Protein AF-A0A328R8P9-F1 (afdb_monomer_lite)

Radius of gyration: 16.21 Å; chains: 1; bounding box: 30×46×38 Å

Foldseek 3Di:
DDDDPPPPPPCPPPPPPPDDPPQFDWFFAQDPNDTDIDGLVNLLVVLLVVLVVCVVVVVDPDSPVSSVVSSVVVSVVRNVRD

pLDDT: mean 76.79, std 18.83, range [41.31, 95.19]

Secondary structure (DSSP, 8-state):
--------------------TTS--EEEEEETTEEEEEEHHHHHHHHHHHHHHHHHTTS-S-HHHHHHHHHHHHHHHHHHT-

Sequence (82 aa):
MEIRKFNRRADFSDFDDQSPLSEVASVLVNFKKKKVKVTKSKVKQMAMGIASIAHSLGETNDEENYAEEVAEDLFEALKLLK

Structure (mmCIF, N/CA/C/O backbone):
data_AF-A0A328R8P9-F1
#
_entry.id   AF-A0A328R8P9-F1
#
loop_
_atom_site.group_PDB
_atom_site.id
_atom_site.type_symbol
_atom_site.label_atom_id
_atom_site.label_alt_id
_atom_site.label_comp_id
_atom_site.label_asym_id
_atom_site.label_entity_id
_atom_site.label_seq_id
_atom_site.pdbx_PDB_ins_code
_atom_site.Cartn_x
_atom_site.Cartn_y
_atom_site.Cartn_z
_atom_site.occupancy
_atom_site.B_iso_or_equiv
_atom_site.auth_seq_id
_atom_site.auth_comp_id
_atom_site.auth_asym_id
_atom_site.auth_atom_id
_atom_site.pdbx_PDB_model_num
ATOM 1 N N . MET A 1 1 ? -14.269 -36.462 -19.777 1.00 41.34 1 MET A N 1
ATOM 2 C CA . MET A 1 1 ? -13.497 -35.204 -19.866 1.00 41.34 1 MET A CA 1
ATOM 3 C C . MET A 1 1 ? -13.862 -34.392 -18.630 1.00 41.34 1 MET A C 1
ATOM 5 O O . MET A 1 1 ? -14.906 -33.759 -18.613 1.00 41.34 1 MET A O 1
ATOM 9 N N . GLU A 1 2 ? -13.118 -34.552 -17.534 1.00 41.56 2 GLU A N 1
ATOM 10 C CA . GLU A 1 2 ? -13.449 -33.922 -16.247 1.00 41.56 2 GLU A CA 1
ATOM 11 C C . GLU A 1 2 ? -12.703 -32.595 -16.100 1.00 41.56 2 GLU A C 1
ATOM 13 O O . GLU A 1 2 ? -11.473 -32.554 -16.111 1.00 41.56 2 GLU A O 1
ATOM 18 N N . ILE A 1 3 ? -13.452 -31.500 -15.965 1.00 53.06 3 ILE A N 1
ATOM 19 C CA . ILE A 1 3 ? -12.900 -30.162 -15.748 1.00 53.06 3 ILE A CA 1
ATOM 20 C C . ILE A 1 3 ? -12.710 -29.983 -14.239 1.00 53.06 3 ILE A C 1
ATOM 22 O O . ILE A 1 3 ? -13.673 -29.809 -13.488 1.00 53.06 3 ILE A O 1
ATOM 26 N N . ARG A 1 4 ? -11.456 -30.055 -13.781 1.00 48.44 4 ARG A N 1
ATOM 27 C CA . ARG A 1 4 ? -11.078 -29.803 -12.383 1.00 48.44 4 ARG A CA 1
ATOM 28 C C . ARG A 1 4 ? -11.285 -28.319 -12.062 1.00 48.44 4 ARG A C 1
ATOM 30 O O . ARG A 1 4 ? -10.684 -27.452 -12.690 1.00 48.44 4 ARG A O 1
ATOM 37 N N . LYS A 1 5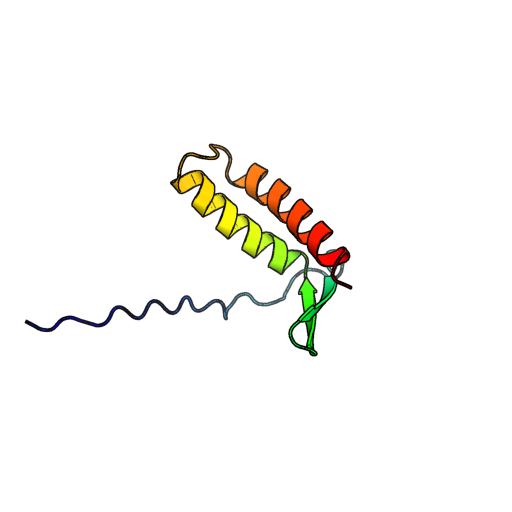 ? -12.135 -28.030 -11.074 1.00 53.12 5 LYS A N 1
ATOM 38 C CA . LYS A 1 5 ? -12.361 -26.681 -10.536 1.00 53.12 5 LYS A CA 1
ATOM 39 C C . LYS A 1 5 ? -11.075 -26.181 -9.872 1.00 53.12 5 LYS A C 1
ATOM 41 O O . LYS A 1 5 ? -10.676 -26.686 -8.827 1.00 53.12 5 LYS A O 1
ATOM 46 N N . PHE A 1 6 ? -10.434 -25.196 -10.490 1.00 45.31 6 PHE A N 1
ATOM 47 C CA . PHE A 1 6 ? -9.236 -24.540 -9.974 1.00 45.31 6 PHE A CA 1
ATOM 48 C C . PHE A 1 6 ? -9.643 -23.552 -8.868 1.00 45.31 6 PHE A C 1
ATOM 50 O O . PHE A 1 6 ? -9.977 -22.400 -9.132 1.00 45.31 6 PHE A O 1
ATOM 57 N N . ASN A 1 7 ? -9.687 -24.020 -7.621 1.00 47.25 7 ASN A N 1
ATOM 58 C CA . ASN A 1 7 ? -9.991 -23.189 -6.458 1.00 47.25 7 ASN A CA 1
ATOM 59 C C . ASN A 1 7 ? -8.697 -22.521 -5.958 1.00 47.25 7 ASN A C 1
ATOM 61 O O . ASN A 1 7 ? -8.060 -23.017 -5.034 1.00 47.25 7 ASN A O 1
ATOM 65 N N . ARG A 1 8 ? -8.280 -21.410 -6.584 1.00 51.62 8 ARG A N 1
ATOM 66 C CA . ARG A 1 8 ? -7.223 -20.532 -6.044 1.00 51.62 8 ARG A CA 1
ATOM 67 C C . ARG A 1 8 ? -7.800 -19.691 -4.904 1.00 51.62 8 ARG A C 1
ATOM 69 O O . ARG A 1 8 ? -8.111 -18.518 -5.081 1.00 51.62 8 ARG A O 1
ATOM 76 N N . ARG A 1 9 ? -7.959 -20.296 -3.727 1.00 48.75 9 ARG A N 1
ATOM 77 C CA . ARG A 1 9 ? -7.916 -19.530 -2.480 1.00 48.75 9 ARG A CA 1
ATOM 78 C C . ARG A 1 9 ? -6.445 -19.236 -2.226 1.00 48.75 9 ARG A C 1
ATOM 80 O O . ARG A 1 9 ? -5.682 -20.144 -1.935 1.00 48.75 9 ARG A O 1
ATOM 87 N N . ALA A 1 10 ? -6.043 -17.990 -2.438 1.00 49.56 10 ALA A N 1
ATOM 88 C CA . ALA A 1 10 ? -4.797 -17.503 -1.879 1.00 49.56 10 ALA A CA 1
ATOM 89 C C . ALA A 1 10 ? -4.966 -17.519 -0.350 1.00 49.56 10 ALA A C 1
ATOM 91 O O . ALA A 1 10 ? -5.679 -16.683 0.209 1.00 49.56 10 ALA A O 1
ATOM 92 N N . ASP A 1 11 ? -4.410 -18.543 0.296 1.00 41.31 11 ASP A N 1
ATOM 93 C CA . ASP A 1 11 ? -4.267 -18.616 1.746 1.00 41.31 11 ASP A CA 1
ATOM 94 C C . ASP A 1 11 ? -3.238 -17.561 2.171 1.00 41.31 11 ASP A C 1
ATOM 96 O O . ASP A 1 11 ? -2.034 -17.783 2.162 1.00 41.31 11 ASP A O 1
ATOM 100 N N . PHE A 1 12 ? -3.726 -16.368 2.512 1.00 53.28 12 PHE A N 1
ATOM 101 C CA . PHE A 1 12 ? -2.940 -15.298 3.137 1.00 53.28 12 PHE A CA 1
ATOM 102 C C . PHE A 1 12 ? -2.866 -15.469 4.670 1.00 53.28 12 PHE A C 1
ATOM 104 O O . PHE A 1 12 ? -2.850 -14.476 5.399 1.00 53.28 12 PHE A O 1
ATOM 111 N N . SER A 1 13 ? -2.924 -16.704 5.184 1.00 48.41 13 SER A N 1
ATOM 112 C CA . SER A 1 13 ? -3.055 -16.976 6.624 1.00 48.41 13 SER A CA 1
ATOM 113 C C . SER A 1 13 ? -1.738 -17.164 7.380 1.00 48.41 13 SER A C 1
ATOM 115 O O . SER A 1 13 ? -1.779 -17.128 8.603 1.00 48.41 13 SER A O 1
ATOM 117 N N . ASP A 1 14 ? -0.595 -17.279 6.697 1.00 45.22 14 ASP A N 1
ATOM 118 C CA . ASP A 1 14 ? 0.679 -17.682 7.326 1.00 45.22 14 ASP A CA 1
ATOM 119 C C . ASP A 1 14 ? 1.758 -16.582 7.339 1.00 45.22 14 ASP A C 1
ATOM 121 O O . ASP A 1 14 ? 2.951 -16.862 7.260 1.00 45.22 14 ASP A O 1
ATOM 125 N N . PHE A 1 15 ? 1.369 -15.310 7.453 1.00 51.03 15 PHE A N 1
ATOM 126 C CA . PHE A 1 15 ? 2.326 -14.243 7.774 1.00 51.03 15 PHE A CA 1
ATOM 127 C C . PHE A 1 15 ?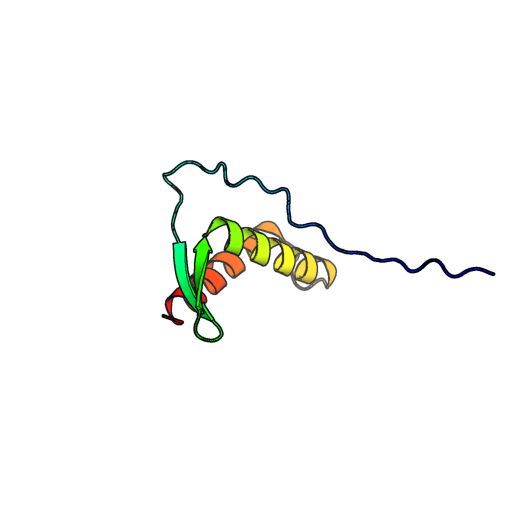 2.211 -13.881 9.253 1.00 51.03 15 PHE A C 1
ATOM 129 O O . PHE A 1 15 ? 1.464 -12.982 9.640 1.00 51.03 15 PHE A O 1
ATOM 136 N N . ASP A 1 16 ? 2.939 -14.655 10.056 1.00 47.06 16 ASP A N 1
ATOM 137 C CA . ASP A 1 16 ? 3.154 -14.464 11.487 1.00 47.06 16 ASP A CA 1
ATOM 138 C C . ASP A 1 16 ? 3.584 -13.014 11.784 1.00 47.06 16 ASP A C 1
ATOM 140 O O . ASP A 1 16 ? 4.557 -12.496 11.229 1.00 47.06 16 ASP A O 1
ATOM 144 N N . ASP A 1 17 ? 2.834 -12.351 12.665 1.00 50.59 17 ASP A N 1
ATOM 145 C CA . ASP A 1 17 ? 2.976 -10.949 13.083 1.00 50.59 17 ASP A CA 1
ATOM 146 C C . ASP A 1 17 ? 4.145 -10.793 14.0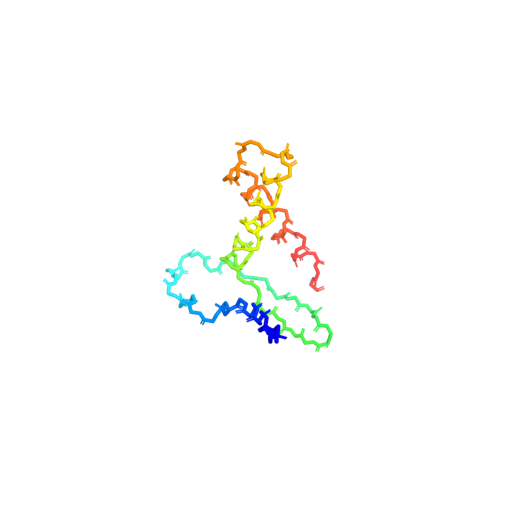79 1.00 50.59 17 ASP A C 1
ATOM 148 O O . ASP A 1 17 ? 3.994 -10.283 15.188 1.00 50.59 17 ASP A O 1
ATOM 152 N N . GLN A 1 18 ? 5.331 -11.293 13.713 1.00 48.84 18 GLN A N 1
ATOM 153 C CA . GLN A 1 18 ? 6.570 -11.126 14.479 1.00 48.84 18 GLN A CA 1
ATOM 154 C C . GLN A 1 18 ? 7.421 -9.993 13.896 1.00 48.84 18 GLN A C 1
ATOM 156 O O . GLN A 1 18 ? 8.547 -10.196 13.453 1.00 48.84 18 GLN A O 1
ATOM 161 N N . SER A 1 19 ? 6.875 -8.776 13.873 1.00 50.56 19 SER A N 1
ATOM 162 C CA . SER A 1 19 ? 7.652 -7.566 13.566 1.00 50.56 19 SER A CA 1
ATOM 163 C C . SER A 1 19 ? 8.043 -6.830 14.859 1.00 50.56 19 SER A C 1
ATOM 165 O O . SER A 1 19 ? 7.236 -6.763 15.791 1.00 50.56 19 SER A O 1
ATOM 167 N N . PRO A 1 20 ? 9.270 -6.281 14.958 1.00 48.22 20 PRO A N 1
ATOM 168 C CA . PRO A 1 20 ? 9.771 -5.635 16.166 1.00 48.22 20 PRO A CA 1
ATOM 169 C C . PRO A 1 20 ? 8.904 -4.427 16.545 1.00 48.22 20 PRO A C 1
ATOM 171 O O . PRO A 1 20 ? 8.495 -3.633 15.698 1.00 48.22 20 PRO A O 1
ATOM 174 N N . LEU A 1 21 ? 8.654 -4.273 17.848 1.00 53.22 21 LEU A N 1
ATOM 175 C CA . LEU A 1 21 ? 7.771 -3.272 18.470 1.00 53.22 21 LEU A CA 1
ATOM 176 C C . LEU A 1 21 ? 8.060 -1.800 18.084 1.00 53.22 21 LEU A C 1
ATOM 178 O O . LEU A 1 21 ? 7.262 -0.924 18.412 1.00 53.22 21 LEU A O 1
ATOM 182 N N . SER A 1 22 ? 9.159 -1.513 17.378 1.00 45.31 22 SER A N 1
ATOM 183 C CA . SER A 1 22 ? 9.535 -0.176 16.904 1.00 45.31 22 SER A CA 1
ATOM 184 C C . SER A 1 22 ? 8.866 0.254 15.589 1.00 45.31 22 SER A C 1
A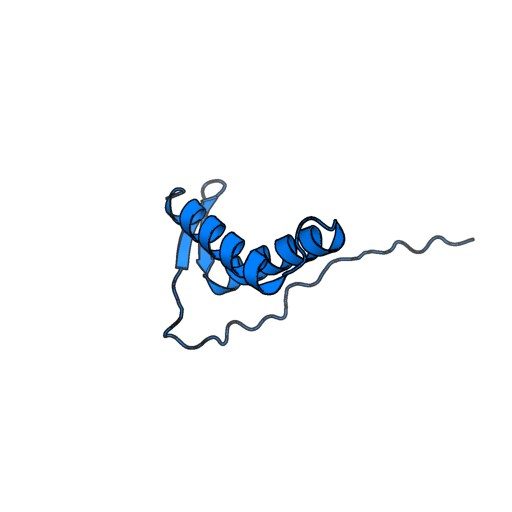TOM 186 O O . SER A 1 22 ? 8.841 1.448 15.309 1.00 45.31 22 SER A O 1
ATOM 188 N N . GLU A 1 23 ? 8.290 -0.662 14.797 1.00 52.38 23 GLU A N 1
ATOM 189 C CA . GLU A 1 23 ? 7.635 -0.340 13.508 1.00 52.38 23 GLU A CA 1
ATOM 190 C C . GLU A 1 23 ? 6.095 -0.315 13.558 1.00 52.38 23 GLU A C 1
ATOM 192 O O . GLU A 1 23 ? 5.421 -0.253 12.525 1.00 52.38 23 GLU A O 1
ATOM 197 N N . VAL A 1 24 ? 5.488 -0.345 14.748 1.00 57.22 24 VAL A N 1
ATOM 198 C CA . VAL A 1 24 ? 4.032 -0.535 14.891 1.00 57.22 24 VAL A CA 1
ATOM 199 C C . VAL A 1 24 ? 3.250 0.774 14.724 1.00 57.22 24 VAL A C 1
ATOM 201 O O . VAL A 1 24 ? 2.446 1.171 15.567 1.00 57.22 24 VAL A O 1
ATOM 204 N N . ALA A 1 25 ? 3.437 1.453 13.593 1.00 73.12 25 ALA A N 1
ATOM 205 C CA . ALA A 1 25 ? 2.481 2.452 13.141 1.00 73.12 25 ALA A CA 1
ATOM 206 C C . ALA A 1 25 ? 1.210 1.723 12.668 1.00 73.12 25 ALA A C 1
ATOM 208 O O . ALA A 1 25 ? 1.245 0.874 11.773 1.00 73.12 25 ALA A O 1
ATOM 209 N N . SER A 1 26 ? 0.072 2.020 13.297 1.00 78.75 26 SER A N 1
ATOM 210 C CA . SER A 1 26 ? -1.222 1.438 12.929 1.00 78.75 26 SER A CA 1
ATOM 211 C C . SER A 1 26 ? -2.324 2.489 12.932 1.00 78.75 26 SER A C 1
ATOM 213 O O . SER A 1 26 ? -2.291 3.437 13.716 1.00 78.75 26 SER A O 1
ATOM 215 N N . VAL A 1 27 ? -3.294 2.322 12.035 1.00 84.12 27 VAL A N 1
ATOM 216 C CA . VAL A 1 27 ? -4.447 3.210 11.877 1.00 84.12 27 VAL A CA 1
ATOM 217 C C . VAL A 1 27 ? -5.717 2.424 12.187 1.00 84.12 27 VAL A C 1
ATOM 219 O O . VAL A 1 27 ? -5.880 1.282 11.757 1.00 84.12 27 VAL A O 1
ATOM 222 N N . LEU A 1 28 ? -6.611 3.027 12.970 1.00 84.44 28 LEU A N 1
ATOM 223 C CA . LEU A 1 28 ? -7.953 2.504 13.209 1.00 84.44 28 LEU A CA 1
ATOM 224 C C . LEU A 1 28 ? -8.899 3.095 12.170 1.00 84.44 28 LEU A C 1
ATOM 226 O O . LEU A 1 28 ? -9.042 4.312 12.104 1.00 84.44 28 LEU A O 1
ATOM 230 N N . VAL A 1 29 ? -9.548 2.229 11.399 1.00 83.81 29 VAL A N 1
ATOM 231 C CA . VAL A 1 29 ? -10.478 2.613 10.335 1.00 83.81 29 VAL A CA 1
ATOM 232 C C . VAL A 1 29 ? -11.865 2.077 10.658 1.00 83.81 29 VAL A C 1
ATOM 234 O O . VAL A 1 29 ? -12.022 0.925 11.073 1.00 83.81 29 VAL A O 1
ATOM 237 N N . ASN A 1 30 ? -12.889 2.905 10.466 1.00 83.88 30 ASN A N 1
ATOM 238 C CA . ASN A 1 30 ? -14.279 2.499 10.629 1.00 83.88 30 ASN A CA 1
ATOM 239 C C . ASN A 1 30 ? -14.803 1.874 9.328 1.00 83.88 30 ASN A C 1
ATOM 241 O O . ASN A 1 30 ? -15.155 2.572 8.383 1.00 83.88 30 ASN A O 1
ATOM 245 N N . PHE A 1 31 ? -14.912 0.547 9.281 1.00 81.19 31 PHE A N 1
ATOM 246 C CA . PHE A 1 31 ? -15.452 -0.182 8.134 1.00 81.19 31 PHE A CA 1
ATOM 247 C C . PHE A 1 31 ? -16.738 -0.921 8.509 1.00 81.19 31 PHE A C 1
ATOM 249 O O . PHE A 1 31 ? -16.747 -1.764 9.404 1.00 81.19 31 PHE A O 1
ATOM 256 N N . LYS A 1 32 ? -17.854 -0.620 7.827 1.00 82.38 32 LYS A N 1
ATOM 257 C CA . LYS A 1 32 ? -19.172 -1.257 8.059 1.00 82.38 32 LYS A CA 1
ATOM 258 C C . LYS A 1 32 ? -19.579 -1.303 9.545 1.00 82.38 32 LYS A C 1
ATOM 260 O O . LYS A 1 32 ? -20.001 -2.343 10.049 1.00 82.38 32 LYS A O 1
ATOM 265 N N . LYS A 1 33 ? -19.447 -0.170 10.247 1.00 83.56 33 LYS A N 1
ATOM 266 C CA . LYS A 1 33 ? -19.714 -0.020 11.696 1.00 83.56 33 LYS A CA 1
ATOM 267 C C . LYS A 1 33 ? -18.790 -0.845 12.614 1.00 83.56 33 LYS A C 1
ATOM 269 O O . LYS A 1 33 ? -19.080 -0.976 13.799 1.00 83.56 33 LYS A O 1
ATOM 274 N N . LYS A 1 34 ? -17.683 -1.392 12.101 1.00 85.69 34 LYS A N 1
ATOM 275 C CA . LYS A 1 34 ? -16.641 -2.074 12.882 1.00 85.69 34 LYS A CA 1
ATOM 276 C C . LYS A 1 34 ? -15.328 -1.302 12.797 1.00 85.69 34 LYS A C 1
ATOM 278 O O . LYS A 1 34 ? -14.963 -0.818 11.731 1.00 85.69 34 LYS A O 1
ATOM 283 N N . LYS A 1 35 ? -14.603 -1.224 13.913 1.00 85.38 35 LYS A N 1
ATOM 284 C CA . LYS A 1 35 ? -13.241 -0.680 13.951 1.00 85.38 35 LYS A CA 1
ATOM 285 C C . LYS A 1 35 ? -12.268 -1.763 13.502 1.00 85.38 35 LYS A C 1
ATOM 287 O O . LYS A 1 35 ? -12.205 -2.822 14.122 1.00 85.38 35 LYS A O 1
ATOM 292 N N . VAL A 1 36 ? -11.529 -1.502 12.435 1.00 86.94 36 VAL A N 1
ATOM 293 C CA . VAL A 1 36 ? -10.489 -2.387 11.909 1.00 86.94 36 VAL A CA 1
ATOM 294 C C . VAL A 1 36 ? -9.142 -1.722 12.151 1.00 86.94 36 VAL A C 1
ATOM 296 O O . VAL A 1 36 ? -8.946 -0.563 11.793 1.00 86.94 36 VAL A O 1
ATOM 299 N N . LYS A 1 37 ? -8.216 -2.449 12.780 1.00 86.62 37 LYS A N 1
ATOM 300 C CA . LYS A 1 37 ? -6.829 -2.009 12.936 1.00 86.62 37 LYS A CA 1
ATOM 301 C C . LYS A 1 37 ? -6.051 -2.421 11.695 1.00 86.62 37 LYS A C 1
ATOM 303 O O . LYS A 1 37 ? -5.976 -3.607 11.386 1.00 86.62 37 LYS A O 1
ATOM 308 N N . VAL A 1 38 ? -5.466 -1.448 11.014 1.00 86.56 38 VAL A N 1
ATOM 309 C CA . VAL A 1 38 ? -4.591 -1.673 9.864 1.00 86.56 38 VAL A CA 1
ATOM 310 C C . VAL A 1 38 ? -3.172 -1.291 10.268 1.00 86.56 38 VAL A C 1
ATOM 312 O O . VAL A 1 38 ? -2.933 -0.182 10.742 1.00 86.56 38 VAL A O 1
ATOM 315 N N . THR A 1 39 ? -2.232 -2.225 10.146 1.00 89.44 39 THR A N 1
ATOM 316 C CA . THR A 1 39 ? -0.809 -2.006 10.445 1.00 89.44 39 THR A CA 1
ATOM 317 C C . THR A 1 39 ? -0.067 -1.548 9.193 1.00 89.44 39 THR A C 1
ATOM 319 O O . THR A 1 39 ? -0.456 -1.903 8.079 1.00 89.44 39 THR A O 1
ATOM 322 N N . LYS A 1 40 ? 1.028 -0.796 9.358 1.00 86.50 40 LYS A N 1
ATOM 323 C CA . LYS A 1 40 ? 1.882 -0.373 8.235 1.00 86.50 40 LYS A CA 1
ATOM 324 C C . LYS A 1 40 ? 2.394 -1.566 7.416 1.00 86.50 40 LYS A C 1
ATOM 326 O O . LYS A 1 40 ? 2.397 -1.495 6.194 1.00 86.50 40 LYS A O 1
ATOM 331 N N . SER A 1 41 ? 2.734 -2.679 8.072 1.00 88.38 41 SER A N 1
ATOM 332 C CA . SER A 1 41 ? 3.122 -3.931 7.401 1.00 88.38 41 SER A CA 1
ATOM 333 C C . SER A 1 41 ? 2.033 -4.437 6.444 1.00 88.38 41 SER A C 1
ATOM 335 O O . SER A 1 41 ? 2.304 -4.726 5.281 1.00 88.38 41 SER A O 1
ATOM 337 N N . LYS A 1 42 ? 0.766 -4.429 6.879 1.00 88.69 42 LYS A N 1
ATOM 338 C CA . LYS A 1 42 ? -0.357 -4.849 6.032 1.00 88.69 42 LYS A CA 1
ATOM 339 C C . LYS A 1 42 ? -0.578 -3.914 4.842 1.00 88.69 42 LYS A C 1
ATOM 341 O O . LYS A 1 42 ? -0.915 -4.380 3.761 1.00 88.69 42 LYS A O 1
ATOM 346 N N . VAL A 1 43 ? -0.356 -2.612 5.025 1.00 90.75 43 VAL A N 1
ATOM 347 C CA . VAL A 1 43 ? -0.411 -1.636 3.925 1.00 90.75 43 VAL A CA 1
ATOM 348 C C . VAL A 1 43 ? 0.710 -1.875 2.915 1.00 90.75 43 VAL A C 1
ATOM 350 O O . VAL A 1 43 ? 0.429 -1.929 1.722 1.00 90.75 43 VAL A O 1
ATOM 353 N N . LYS A 1 44 ? 1.945 -2.118 3.376 1.00 90.38 44 LYS A N 1
ATOM 354 C CA . LYS A 1 44 ? 3.074 -2.480 2.502 1.00 90.38 44 LYS A CA 1
ATOM 355 C C . LYS A 1 44 ? 2.776 -3.732 1.676 1.00 90.38 44 LYS A C 1
ATOM 357 O O . LYS A 1 44 ? 2.981 -3.724 0.472 1.00 90.38 44 LYS A O 1
ATOM 362 N N . GLN A 1 45 ? 2.218 -4.776 2.291 1.00 90.81 45 GLN A N 1
ATOM 363 C CA . GLN A 1 45 ? 1.820 -5.994 1.572 1.00 90.81 45 GLN A CA 1
ATOM 364 C C . GLN A 1 45 ? 0.793 -5.714 0.464 1.00 90.81 45 GLN A C 1
ATOM 366 O O . GLN A 1 45 ? 0.890 -6.271 -0.627 1.00 90.81 45 GLN A O 1
ATOM 371 N N . MET A 1 46 ? -0.190 -4.846 0.726 1.00 90.69 46 MET A N 1
ATOM 372 C CA . MET A 1 46 ? -1.171 -4.447 -0.289 1.00 90.69 46 MET A CA 1
ATOM 373 C C . MET A 1 46 ? -0.509 -3.659 -1.423 1.00 90.69 46 MET A C 1
ATOM 375 O O . MET A 1 46 ? -0.797 -3.924 -2.587 1.00 90.69 46 MET A O 1
ATOM 379 N N . ALA A 1 47 ? 0.397 -2.739 -1.090 1.00 93.38 47 ALA A N 1
ATOM 380 C CA . ALA A 1 47 ? 1.114 -1.926 -2.062 1.00 93.38 47 ALA A CA 1
ATOM 381 C C . ALA A 1 47 ? 2.041 -2.756 -2.960 1.00 93.38 47 ALA A C 1
ATOM 383 O O . ALA A 1 47 ? 2.018 -2.568 -4.170 1.00 93.38 47 ALA A O 1
ATOM 384 N N . MET A 1 48 ? 2.752 -3.747 -2.409 1.00 93.00 48 MET A N 1
ATOM 385 C CA . MET A 1 48 ? 3.530 -4.707 -3.204 1.00 93.00 48 MET A CA 1
ATOM 386 C C . MET A 1 48 ? 2.646 -5.460 -4.205 1.00 93.00 48 MET A C 1
ATOM 388 O O . MET A 1 48 ? 3.016 -5.626 -5.361 1.00 93.00 48 MET A O 1
ATOM 392 N N . GLY A 1 49 ? 1.442 -5.876 -3.795 1.00 92.62 49 GLY A N 1
ATOM 393 C CA . GLY A 1 49 ? 0.492 -6.516 -4.708 1.00 92.62 49 GLY A CA 1
ATOM 394 C C . GLY A 1 49 ? 0.045 -5.597 -5.851 1.00 9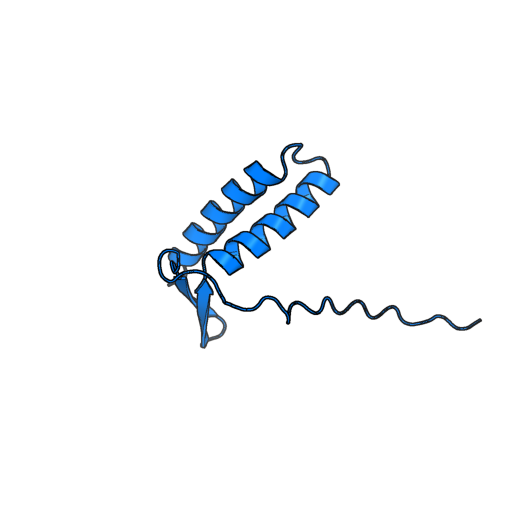2.62 49 GLY A C 1
ATOM 395 O O . GLY A 1 49 ? -0.077 -6.050 -6.986 1.00 92.62 49 GLY A O 1
ATOM 396 N N . ILE A 1 50 ? -0.173 -4.311 -5.565 1.00 92.81 50 ILE A N 1
ATOM 397 C CA . ILE A 1 50 ? -0.524 -3.302 -6.576 1.00 92.81 50 ILE A CA 1
ATOM 398 C C . 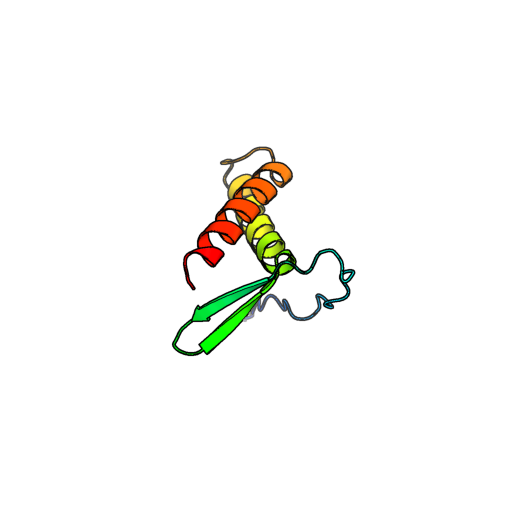ILE A 1 50 ? 0.658 -3.059 -7.519 1.00 92.81 50 ILE A C 1
ATOM 400 O O . ILE A 1 50 ? 0.470 -3.070 -8.733 1.00 92.81 50 ILE A O 1
ATOM 404 N N . ALA A 1 51 ? 1.868 -2.907 -6.982 1.00 94.12 51 ALA A N 1
ATOM 405 C CA . ALA A 1 51 ? 3.078 -2.698 -7.765 1.00 94.12 51 ALA A CA 1
ATOM 406 C C . ALA A 1 51 ? 3.378 -3.875 -8.696 1.00 94.12 51 ALA A C 1
ATOM 408 O O . ALA A 1 51 ? 3.684 -3.667 -9.865 1.00 94.12 51 ALA A O 1
ATOM 409 N N . SER A 1 52 ? 3.184 -5.106 -8.224 1.00 92.12 52 SER A N 1
ATOM 410 C CA . SER A 1 52 ? 3.352 -6.309 -9.041 1.00 92.12 52 SER A CA 1
ATOM 411 C C . SER A 1 52 ? 2.387 -6.349 -10.229 1.00 92.12 52 SER A C 1
ATOM 413 O O . SER A 1 52 ? 2.758 -6.728 -11.346 1.00 92.12 52 SER A O 1
ATOM 415 N N . ILE A 1 53 ? 1.142 -5.905 -10.016 1.00 93.81 53 ILE A N 1
ATOM 416 C CA . ILE A 1 53 ? 0.152 -5.759 -11.088 1.00 93.81 53 ILE A CA 1
ATOM 417 C C . ILE A 1 53 ? 0.586 -4.654 -12.058 1.00 93.81 53 ILE A C 1
ATOM 419 O O . ILE A 1 53 ? 0.597 -4.893 -13.263 1.00 93.81 53 ILE A O 1
ATOM 423 N N . ALA A 1 54 ? 0.983 -3.485 -11.554 1.00 91.69 54 ALA A N 1
ATOM 424 C CA . ALA A 1 54 ? 1.419 -2.354 -12.373 1.00 91.69 54 ALA A CA 1
ATOM 425 C C . ALA A 1 54 ? 2.655 -2.700 -13.226 1.00 91.69 54 ALA A C 1
ATOM 427 O O . ALA A 1 54 ? 2.681 -2.420 -14.424 1.00 91.69 54 ALA A O 1
ATOM 428 N N . HIS A 1 55 ? 3.639 -3.395 -12.652 1.00 93.12 55 HIS A N 1
ATOM 429 C CA . HIS A 1 55 ? 4.810 -3.892 -13.374 1.00 93.12 55 HIS A CA 1
ATOM 430 C C . HIS A 1 55 ? 4.413 -4.907 -14.455 1.00 93.12 55 HIS A C 1
ATOM 432 O O . HIS A 1 55 ? 4.847 -4.811 -15.602 1.00 93.12 55 HIS A O 1
ATOM 438 N N . SER A 1 56 ? 3.504 -5.834 -14.135 1.00 93.50 56 SER A N 1
ATOM 439 C CA . SER A 1 56 ? 2.990 -6.816 -15.103 1.00 93.50 56 SER A CA 1
ATOM 440 C C . SER A 1 56 ? 2.222 -6.180 -16.270 1.00 93.50 56 SER A C 1
ATOM 442 O O . SER A 1 56 ? 2.186 -6.747 -17.361 1.00 93.50 56 SER A O 1
ATOM 444 N N . LEU A 1 57 ? 1.601 -5.017 -16.051 1.00 95.19 57 LEU A N 1
ATOM 445 C CA . LEU A 1 57 ? 0.914 -4.232 -17.081 1.00 95.19 57 LEU A CA 1
ATOM 446 C C . LEU A 1 57 ? 1.863 -3.310 -17.869 1.00 95.19 57 LEU A C 1
ATOM 448 O O . LEU A 1 57 ? 1.444 -2.723 -18.865 1.00 95.19 57 LEU A O 1
ATOM 452 N N . GLY A 1 58 ? 3.131 -3.207 -17.460 1.00 93.31 58 GLY A N 1
ATOM 453 C CA . GLY A 1 58 ? 4.112 -2.294 -18.048 1.00 93.31 58 GLY A CA 1
ATOM 454 C C . GLY A 1 58 ? 3.915 -0.829 -17.646 1.00 93.31 58 GLY A C 1
ATOM 455 O O . GLY A 1 58 ? 4.431 0.053 -18.328 1.00 93.31 58 GLY A O 1
ATOM 456 N N . GLU A 1 59 ? 3.163 -0.558 -16.573 1.00 89.69 59 GLU A N 1
ATOM 457 C CA . GLU A 1 59 ? 2.916 0.799 -16.060 1.00 89.69 59 GLU A CA 1
ATOM 458 C C . GLU A 1 59 ? 4.094 1.339 -15.235 1.00 89.69 59 GLU A C 1
ATOM 460 O O . GLU A 1 59 ? 4.328 2.545 -15.218 1.00 89.69 59 GLU A O 1
ATOM 465 N N . THR A 1 60 ? 4.861 0.455 -14.591 1.00 90.81 60 THR A N 1
ATOM 466 C CA . THR A 1 60 ? 6.124 0.781 -13.912 1.00 90.81 60 THR A CA 1
ATOM 467 C C . THR A 1 60 ? 7.209 -0.225 -14.297 1.00 90.81 60 THR A C 1
ATOM 469 O O . THR A 1 60 ? 6.923 -1.397 -14.536 1.00 90.81 60 THR A O 1
ATOM 472 N N . ASN A 1 61 ? 8.461 0.226 -14.363 1.00 92.06 61 ASN A N 1
ATOM 473 C CA . ASN A 1 61 ? 9.652 -0.617 -14.509 1.00 92.06 61 ASN A CA 1
ATOM 474 C C . ASN A 1 61 ? 10.396 -0.827 -13.178 1.00 92.06 61 ASN A C 1
ATOM 476 O O . ASN A 1 61 ? 11.387 -1.553 -13.149 1.00 92.06 61 ASN A O 1
ATOM 480 N N . ASP A 1 62 ? 9.928 -0.186 -12.109 1.00 90.88 62 ASP A N 1
ATOM 481 C CA . ASP A 1 62 ? 10.494 -0.253 -10.769 1.00 90.88 62 ASP A CA 1
ATOM 482 C C . ASP A 1 62 ? 9.373 -0.607 -9.785 1.00 90.88 62 ASP A C 1
ATOM 484 O O . ASP A 1 62 ? 8.602 0.243 -9.331 1.00 90.88 62 ASP A O 1
ATOM 488 N N . GLU A 1 63 ? 9.219 -1.910 -9.545 1.00 90.81 63 GLU A N 1
ATOM 489 C CA . GLU A 1 63 ? 8.181 -2.463 -8.672 1.00 90.81 63 GLU A CA 1
ATOM 490 C C . GLU A 1 63 ? 8.405 -2.070 -7.205 1.00 90.81 63 GLU A C 1
ATOM 492 O O . GLU A 1 63 ? 7.441 -1.802 -6.491 1.00 90.81 63 GLU A O 1
ATOM 497 N N . GLU A 1 64 ? 9.660 -2.003 -6.754 1.00 91.31 64 GLU A N 1
ATOM 498 C CA . GLU A 1 64 ? 9.989 -1.698 -5.360 1.00 91.31 64 GLU A CA 1
ATOM 499 C C . GLU A 1 64 ? 9.676 -0.238 -5.033 1.00 91.31 64 GLU A C 1
ATOM 501 O O . GLU A 1 64 ? 8.921 0.024 -4.095 1.00 91.31 64 GLU A O 1
ATOM 506 N N . ASN A 1 65 ? 10.165 0.703 -5.847 1.00 92.19 65 ASN A N 1
ATOM 507 C CA . ASN A 1 65 ? 9.904 2.124 -5.628 1.00 92.19 65 ASN A CA 1
ATOM 508 C C . ASN A 1 65 ? 8.403 2.443 -5.736 1.00 92.19 65 ASN A C 1
ATOM 510 O O . ASN A 1 65 ? 7.844 3.154 -4.903 1.00 92.19 65 ASN A O 1
ATOM 514 N N . TYR A 1 66 ? 7.714 1.846 -6.712 1.00 92.94 66 TYR A N 1
ATOM 515 C CA . TYR A 1 66 ? 6.271 2.031 -6.869 1.00 92.94 66 TYR A CA 1
ATOM 516 C C . TYR A 1 66 ? 5.478 1.461 -5.681 1.00 92.94 66 TYR A C 1
ATOM 518 O O . TYR A 1 66 ? 4.497 2.056 -5.237 1.00 92.94 66 TYR A O 1
ATOM 526 N N . ALA A 1 67 ? 5.898 0.320 -5.124 1.00 93.31 67 ALA A N 1
ATOM 527 C CA . ALA A 1 67 ? 5.279 -0.232 -3.922 1.00 93.31 67 ALA A CA 1
ATOM 528 C C . ALA A 1 67 ? 5.465 0.684 -2.705 1.00 93.31 67 ALA A C 1
ATOM 530 O O . ALA A 1 67 ? 4.554 0.779 -1.883 1.00 93.31 67 ALA A O 1
ATOM 531 N N . GLU A 1 68 ? 6.613 1.349 -2.566 1.00 92.50 68 GLU A N 1
ATOM 532 C CA . GLU A 1 68 ? 6.846 2.304 -1.479 1.00 92.50 68 GLU A CA 1
ATOM 533 C C . GLU A 1 68 ? 5.943 3.532 -1.600 1.00 92.50 68 GLU A C 1
ATOM 535 O O . GLU A 1 68 ? 5.226 3.842 -0.646 1.00 92.50 68 GLU A O 1
ATOM 540 N N . GLU A 1 69 ? 5.886 4.152 -2.781 1.00 93.75 69 GLU A N 1
ATOM 541 C CA . GLU A 1 69 ? 5.016 5.302 -3.060 1.00 93.75 69 GLU A CA 1
ATOM 542 C C . GLU A 1 69 ? 3.543 4.971 -2.771 1.00 93.75 69 GLU A C 1
ATOM 544 O O . GLU A 1 69 ? 2.872 5.643 -1.983 1.00 93.75 69 GLU A O 1
ATOM 549 N N . VAL A 1 70 ? 3.055 3.850 -3.310 1.00 93.62 70 VAL A N 1
ATOM 550 C CA . VAL A 1 70 ? 1.676 3.396 -3.087 1.00 93.62 70 VAL A CA 1
ATOM 551 C C . VAL A 1 70 ? 1.423 3.052 -1.615 1.00 93.62 70 VAL A C 1
ATOM 553 O O . VAL A 1 70 ? 0.322 3.279 -1.107 1.00 93.62 70 VAL A O 1
ATOM 556 N N . ALA A 1 71 ? 2.405 2.497 -0.899 1.00 92.94 71 ALA A N 1
ATOM 557 C CA . ALA A 1 71 ? 2.253 2.185 0.520 1.00 92.94 71 ALA A CA 1
ATOM 558 C C . ALA A 1 71 ? 2.093 3.451 1.366 1.00 92.94 71 ALA A C 1
ATOM 560 O O . ALA A 1 71 ? 1.301 3.448 2.314 1.00 92.94 71 ALA A O 1
ATOM 561 N N . GLU A 1 72 ? 2.837 4.509 1.051 1.00 91.06 72 GLU A N 1
ATOM 562 C CA . GLU A 1 72 ? 2.716 5.799 1.727 1.00 91.06 72 GLU A CA 1
ATOM 563 C C . GLU A 1 72 ? 1.357 6.435 1.445 1.00 91.06 72 GLU A C 1
ATOM 565 O O . GLU A 1 72 ? 0.619 6.709 2.397 1.00 91.06 72 GLU A O 1
ATOM 570 N N . ASP A 1 73 ? 0.961 6.519 0.175 1.00 92.69 73 ASP A N 1
ATOM 571 C CA . ASP A 1 73 ? -0.336 7.055 -0.248 1.00 92.69 73 ASP A CA 1
ATOM 572 C C . ASP A 1 73 ? -1.509 6.323 0.416 1.00 92.69 73 ASP A C 1
ATOM 574 O O . ASP A 1 73 ? -2.423 6.938 0.978 1.00 92.69 73 ASP A O 1
ATOM 578 N N . LEU A 1 74 ? -1.478 4.986 0.423 1.00 90.75 74 LEU A N 1
ATOM 579 C CA . LEU A 1 74 ? -2.490 4.171 1.095 1.00 90.75 74 LEU A CA 1
ATOM 580 C C . LEU A 1 74 ? -2.518 4.439 2.598 1.00 90.75 74 LEU A C 1
ATOM 582 O O . LEU A 1 74 ? -3.593 4.542 3.196 1.00 90.75 74 LEU A O 1
ATOM 586 N N . PHE A 1 75 ? -1.353 4.532 3.237 1.00 89.44 75 PHE A N 1
ATOM 587 C CA . PHE A 1 75 ? -1.281 4.756 4.674 1.00 89.44 75 PHE A CA 1
ATOM 588 C C . PHE A 1 75 ? -1.813 6.140 5.057 1.00 89.44 75 PHE A C 1
ATOM 590 O O . PHE A 1 75 ? -2.510 6.273 6.068 1.00 89.44 75 PHE A O 1
ATOM 597 N N . GLU A 1 76 ? -1.526 7.163 4.257 1.00 88.25 76 GLU A N 1
ATOM 598 C CA . GLU A 1 76 ? -2.069 8.506 4.436 1.00 88.25 76 GLU A CA 1
ATOM 599 C C . GLU A 1 76 ? -3.577 8.556 4.200 1.00 88.25 76 GLU A C 1
ATOM 601 O O . GLU A 1 76 ? -4.307 9.056 5.061 1.00 88.25 76 GLU A O 1
ATOM 606 N N . ALA A 1 77 ? -4.068 7.944 3.122 1.00 88.50 77 ALA A N 1
ATOM 607 C CA . ALA A 1 77 ? -5.497 7.854 2.838 1.00 88.50 77 ALA A CA 1
ATOM 608 C C . ALA A 1 77 ? -6.266 7.187 3.991 1.00 88.50 77 ALA A C 1
ATOM 610 O O . ALA A 1 77 ? -7.321 7.668 4.412 1.00 88.50 77 ALA A O 1
ATOM 611 N N . LEU A 1 78 ? -5.714 6.122 4.582 1.00 86.19 78 LEU A N 1
ATOM 612 C CA . LEU A 1 78 ? -6.322 5.448 5.732 1.00 86.19 78 LEU A CA 1
ATOM 613 C C . LEU A 1 78 ? -6.394 6.345 6.977 1.00 86.19 78 LEU A C 1
ATOM 615 O O . LEU A 1 78 ? -7.344 6.218 7.751 1.00 86.19 78 LEU A O 1
ATOM 619 N N . LYS A 1 79 ? -5.444 7.269 7.187 1.00 83.69 79 LYS A N 1
ATOM 620 C CA . LYS A 1 79 ? -5.495 8.228 8.311 1.00 83.69 79 LYS A CA 1
ATOM 621 C C . LYS A 1 79 ? -6.647 9.224 8.187 1.00 83.69 79 LYS A C 1
ATOM 623 O O . LYS A 1 79 ? -7.089 9.729 9.220 1.00 83.69 79 LYS A O 1
ATOM 628 N N . LEU A 1 80 ? -7.107 9.508 6.968 1.00 83.31 80 LEU A N 1
ATOM 629 C CA . LEU A 1 80 ? -8.224 10.419 6.702 1.00 83.31 80 LEU A CA 1
ATOM 630 C C . LEU A 1 80 ? -9.588 9.774 6.990 1.00 83.31 80 LEU A C 1
ATOM 632 O O . LEU A 1 80 ? -10.554 10.482 7.249 1.00 83.31 80 LEU A O 1
ATOM 636 N N . LEU A 1 81 ? -9.668 8.439 7.000 1.00 73.19 81 LEU A N 1
ATOM 637 C CA . LEU A 1 81 ? -10.905 7.664 7.188 1.00 73.19 81 LEU A CA 1
ATOM 638 C C . LEU A 1 81 ? -11.259 7.392 8.668 1.00 73.19 81 LEU A C 1
ATOM 640 O O . LEU A 1 81 ? -11.909 6.386 8.979 1.00 73.19 81 LEU A O 1
ATOM 644 N N . LYS A 1 82 ? -10.797 8.253 9.581 1.00 59.28 82 LYS A N 1
ATOM 645 C CA . LYS A 1 82 ? -11.053 8.144 11.028 1.00 59.28 82 LYS A CA 1
ATOM 646 C C . LYS A 1 82 ? -12.519 8.390 11.386 1.00 59.28 82 LYS A C 1
ATOM 648 O O . LYS A 1 82 ? -13.098 9.369 10.875 1.00 59.28 82 LYS A O 1
#